Protein AF-A0A0Q0RQT0-F1 (afdb_monomer_lite)

Radius of gyration: 14.48 Å; chains: 1; bounding box: 30×23×49 Å

Secondary structure (DSSP, 8-state):
--PPTT-EEEEEEEHHHHHT-SSEEEEEEEEETTEEEEEEEEE-HHHHHHHHHHHTT---SEEEEEEEEEETTEEEEEE--------------

Foldseek 3Di:
DEADAQDKFKWKDFPVQLPPDQFAWGWIFTADVQDTDTD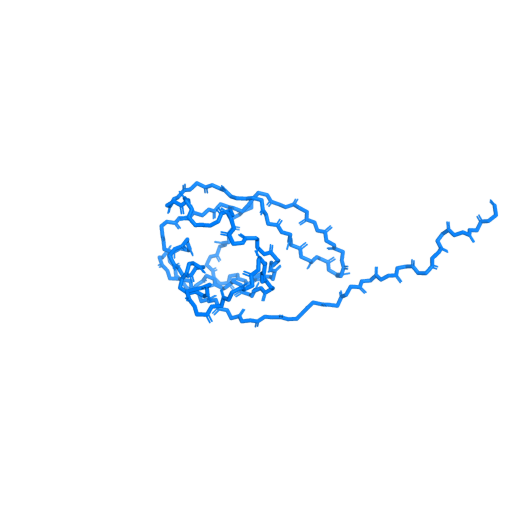TYGDHNLRSVQVNVVCVPPPDRIFTWMWHHNDPRDIDIDGDDGHHDDPPDPPDD

pLDDT: mean 89.24, std 12.11, range [39.16, 98.06]

Structure (mmCIF, N/CA/C/O backbone):
data_AF-A0A0Q0RQT0-F1
#
_entry.id   AF-A0A0Q0RQT0-F1
#
loop_
_atom_site.group_PDB
_atom_site.id
_atom_site.type_symbol
_atom_site.label_atom_id
_atom_site.label_alt_id
_atom_site.label_comp_id
_atom_site.label_asym_id
_atom_site.label_entity_id
_atom_site.label_seq_id
_atom_site.pdbx_PDB_ins_code
_atom_site.Cartn_x
_atom_site.Cartn_y
_atom_site.Cartn_z
_atom_site.occupancy
_atom_site.B_iso_or_equiv
_atom_site.auth_seq_id
_atom_site.auth_comp_id
_atom_site.auth_asym_id
_atom_site.auth_atom_id
_atom_site.pdbx_PDB_model_num
ATOM 1 N N . MET A 1 1 ? -3.132 11.852 -2.668 1.00 91.62 1 MET A N 1
ATOM 2 C CA . MET A 1 1 ? -4.084 10.775 -3.015 1.00 91.62 1 MET A CA 1
ATOM 3 C C . MET A 1 1 ? -4.645 10.161 -1.744 1.00 91.62 1 MET A C 1
ATOM 5 O O . MET A 1 1 ? -3.892 9.839 -0.831 1.00 91.62 1 MET A O 1
ATOM 9 N N . LYS A 1 2 ? -5.967 10.014 -1.677 1.00 93.19 2 LYS A N 1
ATOM 10 C CA . LYS A 1 2 ? -6.679 9.344 -0.587 1.00 93.19 2 LYS A CA 1
ATOM 11 C C . LYS A 1 2 ? -7.442 8.165 -1.180 1.00 93.19 2 LYS A C 1
ATOM 13 O O . LYS A 1 2 ? -7.943 8.279 -2.287 1.00 93.19 2 LYS A O 1
ATOM 18 N N . ILE A 1 3 ? -7.502 7.061 -0.442 1.00 94.75 3 ILE A N 1
ATOM 19 C CA . ILE A 1 3 ? -8.297 5.887 -0.812 1.00 94.75 3 ILE A CA 1
ATOM 20 C C . ILE A 1 3 ? -9.658 6.027 -0.127 1.00 94.75 3 ILE A C 1
ATOM 22 O O . ILE A 1 3 ? -9.732 6.086 1.111 1.00 94.75 3 ILE A O 1
ATOM 26 N N . GLU A 1 4 ? -10.730 6.116 -0.899 1.00 96.75 4 GLU A N 1
ATOM 27 C CA . GLU A 1 4 ? -12.102 6.176 -0.403 1.00 96.75 4 GLU A CA 1
ATOM 28 C C . GLU A 1 4 ? -12.676 4.784 -0.124 1.00 96.75 4 GLU A C 1
ATOM 30 O O . GLU A 1 4 ? -12.112 3.753 -0.486 1.00 96.75 4 GLU A O 1
ATOM 35 N N . ILE A 1 5 ? -13.765 4.737 0.648 1.00 97.31 5 ILE A N 1
ATOM 36 C CA . ILE A 1 5 ? -14.389 3.469 1.047 1.00 97.31 5 ILE A CA 1
ATOM 37 C C . ILE A 1 5 ? -14.920 2.760 -0.203 1.00 97.31 5 ILE A C 1
ATOM 39 O O . ILE A 1 5 ? -15.661 3.353 -0.978 1.00 97.31 5 ILE A O 1
ATOM 43 N N . GLY A 1 6 ? -14.566 1.485 -0.361 1.00 96.69 6 GLY A N 1
ATOM 44 C CA . GLY A 1 6 ? -14.909 0.680 -1.533 1.00 96.69 6 GLY A CA 1
ATOM 45 C C . GLY A 1 6 ? -13.859 0.723 -2.645 1.00 96.69 6 GLY A C 1
ATOM 46 O O . GLY A 1 6 ? -13.910 -0.114 -3.542 1.00 96.69 6 GLY A O 1
ATOM 47 N N . GLU A 1 7 ? -12.877 1.624 -2.570 1.00 96.75 7 GLU A N 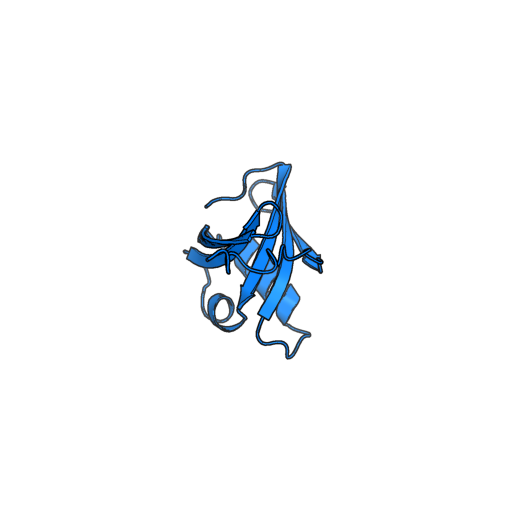1
ATOM 48 C CA . GLU A 1 7 ? -11.809 1.706 -3.563 1.00 96.75 7 GLU A CA 1
ATOM 49 C C . GLU A 1 7 ? -10.673 0.720 -3.279 1.00 96.75 7 GLU A C 1
ATOM 51 O O . GLU A 1 7 ? -10.380 0.353 -2.130 1.00 96.75 7 GLU A O 1
ATOM 56 N N . LYS A 1 8 ? -10.015 0.318 -4.367 1.00 95.00 8 LYS A N 1
ATOM 57 C CA . LYS A 1 8 ? -8.844 -0.551 -4.390 1.00 95.00 8 LYS A CA 1
ATOM 58 C C . LYS A 1 8 ? -7.816 0.030 -5.355 1.00 95.00 8 LYS A C 1
ATOM 60 O O . LYS A 1 8 ? -8.150 0.299 -6.505 1.00 95.00 8 LYS A O 1
ATOM 65 N N . TYR A 1 9 ? -6.575 0.148 -4.896 1.00 94.25 9 TYR A N 1
ATOM 66 C CA . TYR A 1 9 ? -5.448 0.606 -5.708 1.00 94.25 9 TYR A CA 1
ATOM 67 C C . TYR A 1 9 ? -4.210 -0.249 -5.455 1.00 94.25 9 TYR A C 1
ATOM 69 O O . TYR A 1 9 ? -3.995 -0.723 -4.338 1.00 94.25 9 TYR A O 1
ATOM 77 N N . ASP A 1 10 ? -3.398 -0.416 -6.494 1.00 94.00 10 ASP A N 1
ATOM 78 C CA . ASP A 1 10 ? -2.124 -1.125 -6.441 1.00 94.00 10 ASP A CA 1
ATOM 79 C C . ASP A 1 10 ? -0.969 -0.125 -6.348 1.00 94.00 10 ASP A C 1
ATOM 81 O O . ASP A 1 10 ? -0.847 0.776 -7.182 1.00 94.00 10 ASP A O 1
ATOM 85 N N . PHE A 1 11 ? -0.119 -0.296 -5.339 1.00 95.25 11 PHE A N 1
ATOM 86 C CA . PHE A 1 11 ? 1.031 0.562 -5.080 1.00 95.25 11 PHE A CA 1
ATOM 87 C C . PHE A 1 11 ? 2.306 -0.259 -4.933 1.00 95.25 11 PHE A C 1
ATOM 89 O O . PHE A 1 11 ? 2.285 -1.334 -4.336 1.00 95.25 11 PHE A O 1
ATOM 96 N N . GLU A 1 12 ? 3.430 0.285 -5.388 1.00 96.31 12 GLU A N 1
ATOM 97 C CA . GLU A 1 12 ? 4.727 -0.015 -4.788 1.00 96.31 12 GLU A CA 1
ATOM 98 C C . GLU A 1 12 ? 4.971 0.956 -3.630 1.00 96.31 12 GLU A C 1
ATOM 100 O O . GLU A 1 12 ? 4.776 2.167 -3.770 1.00 96.31 12 GLU A O 1
ATOM 105 N N . ILE A 1 13 ? 5.372 0.413 -2.481 1.00 95.75 13 ILE A N 1
ATOM 106 C CA . ILE A 1 13 ? 5.719 1.185 -1.285 1.00 95.75 13 ILE A CA 1
ATOM 107 C C . ILE A 1 13 ? 7.102 0.768 -0.799 1.00 95.75 13 ILE A C 1
ATOM 109 O O . ILE A 1 13 ? 7.374 -0.432 -0.673 1.00 95.75 13 ILE A O 1
ATOM 113 N N . GLU A 1 14 ? 7.948 1.747 -0.479 1.00 95.12 14 GLU A N 1
ATOM 114 C CA . GLU A 1 14 ? 9.211 1.509 0.210 1.00 95.12 14 GLU A CA 1
ATOM 115 C C . GLU A 1 14 ? 8.993 1.336 1.715 1.00 95.12 14 GLU A C 1
ATOM 117 O O . GLU A 1 14 ? 8.234 2.051 2.371 1.00 95.12 14 GLU A O 1
ATOM 122 N N . ARG A 1 15 ? 9.690 0.360 2.292 1.00 94.19 15 ARG A N 1
ATOM 123 C CA . ARG A 1 15 ? 9.607 0.034 3.715 1.00 94.19 15 ARG A CA 1
ATOM 124 C C . ARG A 1 15 ? 10.059 1.209 4.590 1.00 94.19 15 ARG A C 1
ATOM 126 O O . ARG A 1 15 ? 9.425 1.478 5.610 1.00 94.19 15 ARG A O 1
ATOM 133 N N . SER A 1 16 ? 11.107 1.919 4.172 1.00 92.31 16 SER A N 1
ATOM 134 C CA . SER A 1 16 ? 11.659 3.099 4.855 1.00 92.31 16 SER A CA 1
ATOM 135 C C . SER A 1 16 ? 10.635 4.214 5.049 1.00 92.31 16 SER A C 1
ATOM 137 O O . SER A 1 16 ? 10.641 4.863 6.095 1.00 92.31 16 SER A O 1
ATOM 139 N N . ASP A 1 17 ? 9.717 4.386 4.097 1.00 89.69 17 ASP A N 1
ATOM 140 C CA . ASP A 1 17 ? 8.692 5.431 4.157 1.00 89.69 17 ASP A CA 1
ATOM 141 C C . ASP A 1 17 ? 7.614 5.130 5.207 1.00 89.69 17 ASP A C 1
ATOM 143 O O . ASP A 1 17 ? 6.920 6.024 5.682 1.00 89.69 17 ASP A O 1
ATOM 147 N N . ILE A 1 18 ? 7.471 3.866 5.609 1.00 91.25 18 ILE A N 1
ATOM 148 C CA . ILE A 1 18 ? 6.410 3.405 6.511 1.00 91.25 18 ILE A CA 1
ATOM 149 C C . ILE A 1 18 ? 6.905 3.149 7.940 1.00 91.25 18 ILE A C 1
ATOM 151 O O . ILE A 1 18 ? 6.128 3.280 8.896 1.00 91.25 18 ILE A O 1
ATOM 155 N N . GLU A 1 19 ? 8.177 2.782 8.116 1.00 86.12 19 GLU A N 1
ATOM 156 C CA . GLU A 1 19 ? 8.734 2.393 9.420 1.00 86.12 19 GLU A CA 1
ATOM 157 C C . GLU A 1 19 ? 8.595 3.491 10.483 1.00 86.12 19 GLU A C 1
ATOM 159 O O . GLU A 1 19 ? 8.263 3.187 11.630 1.00 86.12 19 GLU A O 1
ATOM 164 N N . ASN A 1 20 ? 8.738 4.760 10.091 1.00 80.38 20 ASN A N 1
ATOM 165 C CA . ASN A 1 20 ? 8.728 5.898 11.016 1.00 80.38 20 ASN A CA 1
ATOM 166 C C . ASN A 1 20 ? 7.450 6.755 10.955 1.00 80.38 20 ASN A C 1
ATOM 168 O O . ASN A 1 20 ? 7.295 7.690 11.740 1.00 80.38 20 ASN A O 1
ATOM 172 N N . VAL A 1 21 ? 6.503 6.441 10.064 1.00 85.62 21 VAL A N 1
ATOM 173 C CA . VAL A 1 21 ? 5.305 7.268 9.841 1.00 85.62 21 VAL A CA 1
ATOM 174 C C . VAL A 1 21 ? 4.107 6.676 10.569 1.00 85.62 21 VAL A C 1
ATOM 176 O O . VAL A 1 21 ? 3.588 5.633 10.177 1.00 85.62 21 VAL A O 1
ATOM 179 N N . ARG A 1 22 ? 3.633 7.336 11.636 1.00 80.94 22 ARG A N 1
ATOM 180 C CA . ARG A 1 22 ? 2.382 6.964 12.334 1.00 80.94 22 ARG A CA 1
ATOM 181 C C . ARG A 1 22 ? 1.130 7.380 11.565 1.00 80.94 22 ARG A C 1
ATOM 183 O O . ARG A 1 22 ? 0.177 6.606 11.510 1.00 80.94 22 ARG A O 1
ATOM 190 N N . GLU A 1 23 ? 1.151 8.584 11.018 1.00 86.25 23 GLU A N 1
ATOM 191 C CA . GLU A 1 23 ? 0.114 9.230 10.214 1.00 86.25 23 GLU A CA 1
ATOM 192 C C . GLU A 1 23 ? 0.766 10.359 9.403 1.00 86.25 23 GLU A C 1
ATOM 194 O O . GLU A 1 23 ? 1.865 10.793 9.751 1.00 86.25 23 GLU A O 1
ATOM 199 N N . GLY A 1 24 ? 0.121 10.805 8.325 1.00 91.75 24 GLY A N 1
ATOM 200 C CA . GLY A 1 24 ? 0.662 11.830 7.431 1.00 91.75 24 GLY A CA 1
ATOM 201 C C . GLY A 1 24 ? 0.558 11.394 5.979 1.00 91.75 24 GLY A C 1
ATOM 202 O O . GLY A 1 24 ? -0.494 10.922 5.545 1.00 91.75 24 GLY A O 1
ATOM 203 N N . SER A 1 25 ? 1.643 11.526 5.233 1.00 93.38 25 SER A N 1
ATOM 204 C CA . SER A 1 25 ? 1.730 11.078 3.850 1.00 93.38 25 SER A CA 1
ATOM 205 C C . SER A 1 25 ? 3.084 10.445 3.555 1.00 93.38 25 SER A C 1
ATOM 207 O O . SER A 1 25 ? 4.066 10.684 4.256 1.00 93.38 25 SER A O 1
ATOM 209 N N . ILE A 1 26 ? 3.107 9.600 2.530 1.00 94.88 26 ILE A N 1
ATOM 210 C CA . ILE A 1 26 ? 4.322 9.011 1.960 1.00 94.88 26 ILE A CA 1
ATOM 211 C C . ILE A 1 26 ? 4.304 9.190 0.448 1.00 94.88 26 ILE A C 1
ATOM 213 O O . ILE A 1 26 ? 3.238 9.403 -0.136 1.00 94.88 26 ILE A O 1
ATOM 217 N N . ILE A 1 27 ? 5.455 9.039 -0.196 1.00 94.88 27 ILE A N 1
ATOM 218 C CA . ILE A 1 27 ? 5.502 8.880 -1.647 1.00 94.88 27 ILE A CA 1
ATOM 219 C C . ILE A 1 27 ? 5.328 7.395 -1.962 1.00 94.88 27 ILE A C 1
ATOM 221 O O . ILE A 1 27 ? 6.030 6.547 -1.428 1.00 94.88 27 ILE A O 1
ATOM 225 N N . ALA A 1 28 ? 4.356 7.072 -2.808 1.00 95.38 28 ALA A N 1
ATOM 226 C CA . ALA A 1 28 ? 4.115 5.720 -3.293 1.00 95.38 28 ALA A CA 1
ATOM 227 C C . ALA A 1 28 ? 4.072 5.725 -4.821 1.00 95.38 28 ALA A C 1
ATOM 229 O O . ALA A 1 28 ? 3.718 6.732 -5.440 1.00 95.38 28 ALA A O 1
ATOM 230 N N . THR A 1 29 ? 4.387 4.594 -5.445 1.00 95.94 29 THR A N 1
ATOM 231 C CA . THR A 1 29 ? 4.245 4.444 -6.896 1.00 95.94 29 THR A CA 1
ATOM 232 C C . THR A 1 29 ? 2.936 3.735 -7.197 1.00 95.94 29 THR A C 1
ATOM 234 O O . THR A 1 29 ? 2.790 2.543 -6.951 1.00 95.94 29 THR A O 1
ATOM 237 N N . TYR A 1 30 ? 1.969 4.471 -7.731 1.00 93.38 30 TYR A N 1
ATOM 238 C CA . TYR A 1 30 ? 0.728 3.929 -8.272 1.00 93.38 30 TYR A CA 1
ATOM 239 C C . TYR A 1 30 ? 0.943 3.487 -9.722 1.00 93.38 30 TYR A C 1
ATOM 241 O O . TYR A 1 30 ? 1.535 4.225 -10.507 1.00 93.38 30 TYR A O 1
ATOM 249 N N . TYR A 1 31 ? 0.440 2.317 -10.113 1.00 85.31 31 TYR A N 1
ATOM 250 C CA . TYR A 1 31 ? 0.548 1.853 -11.499 1.00 85.31 31 TYR A CA 1
ATOM 251 C C . TYR A 1 31 ? -0.769 2.037 -12.241 1.00 85.31 31 TYR A C 1
ATOM 253 O O . TYR A 1 31 ? -1.712 1.272 -12.053 1.00 85.31 31 TYR A O 1
ATOM 261 N N . ASN A 1 32 ? -0.816 3.018 -13.143 1.00 82.88 32 ASN A N 1
ATOM 262 C CA . ASN A 1 32 ? -1.967 3.239 -14.012 1.00 82.88 32 ASN A CA 1
ATOM 263 C C . ASN A 1 32 ? -1.687 2.691 -15.411 1.00 82.88 32 ASN A C 1
ATOM 265 O O . ASN A 1 32 ? -0.800 3.193 -16.106 1.00 82.88 32 ASN A O 1
ATOM 269 N N . MET A 1 33 ? -2.430 1.664 -15.833 1.00 82.06 33 MET A N 1
ATOM 270 C CA . MET A 1 33 ? -2.243 1.013 -17.140 1.00 82.06 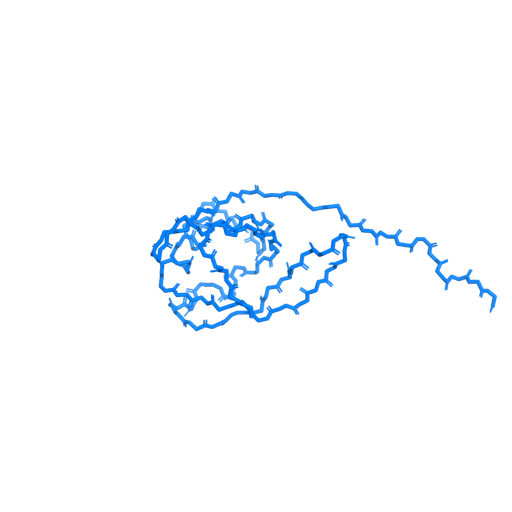33 MET A CA 1
ATOM 271 C C . MET A 1 33 ? -0.768 0.663 -17.419 1.00 82.06 33 MET A C 1
ATOM 273 O O . MET A 1 33 ? -0.247 0.894 -18.509 1.00 82.06 33 MET A O 1
ATOM 277 N N . GLY A 1 34 ? -0.070 0.163 -16.398 1.00 80.25 34 GLY A N 1
ATOM 278 C CA . GLY A 1 34 ? 1.334 -0.235 -16.482 1.00 80.25 34 GLY A CA 1
ATOM 279 C C . GLY A 1 34 ? 2.364 0.891 -16.531 1.00 80.25 34 GLY A C 1
ATOM 280 O O . GLY A 1 34 ? 3.546 0.600 -16.719 1.00 80.25 34 GLY A O 1
ATOM 281 N N . ASN A 1 35 ? 1.945 2.144 -16.334 1.00 85.62 35 ASN A N 1
ATOM 282 C CA . ASN A 1 35 ? 2.842 3.280 -16.148 1.00 85.62 35 ASN A CA 1
ATOM 283 C C . ASN A 1 35 ? 2.980 3.606 -14.653 1.00 85.62 35 ASN A C 1
ATOM 285 O O . ASN A 1 35 ? 1.954 3.746 -13.979 1.00 85.62 35 ASN A O 1
ATOM 289 N N . PRO A 1 36 ? 4.210 3.747 -14.128 1.00 90.81 36 PRO A N 1
ATOM 290 C CA . PRO A 1 36 ? 4.429 4.188 -12.758 1.00 90.81 36 PRO A CA 1
ATOM 291 C C . PRO A 1 36 ? 4.108 5.680 -12.623 1.00 90.81 36 PRO A C 1
ATOM 293 O O . PRO A 1 36 ? 4.598 6.510 -13.387 1.00 90.81 36 PRO A O 1
ATOM 296 N N . ILE A 1 37 ? 3.298 6.022 -11.628 1.00 92.56 37 ILE A N 1
ATOM 297 C CA . ILE A 1 37 ? 2.940 7.388 -11.257 1.00 92.56 37 ILE A CA 1
ATOM 298 C C . ILE A 1 37 ? 3.297 7.566 -9.786 1.00 92.56 37 ILE A C 1
ATOM 300 O O . ILE A 1 37 ? 2.738 6.897 -8.918 1.00 92.56 37 ILE A O 1
ATOM 304 N N . TYR A 1 38 ? 4.220 8.478 -9.494 1.00 94.75 38 TYR A N 1
ATOM 305 C CA . TYR A 1 38 ? 4.526 8.853 -8.118 1.00 94.75 38 TYR A CA 1
ATOM 306 C C . TYR A 1 38 ? 3.385 9.691 -7.554 1.00 94.75 38 TYR A C 1
ATOM 308 O O . TYR A 1 38 ? 3.005 10.712 -8.130 1.00 94.75 38 TYR A O 1
ATOM 316 N N . VAL A 1 39 ? 2.829 9.249 -6.433 1.00 95.50 39 VAL A N 1
ATOM 317 C CA . VAL A 1 39 ? 1.731 9.927 -5.754 1.00 95.50 39 VAL A CA 1
ATOM 318 C C . VAL A 1 39 ? 2.053 10.092 -4.283 1.00 95.50 39 VAL A C 1
ATOM 320 O O . VAL A 1 39 ? 2.599 9.202 -3.637 1.00 95.50 39 VAL A O 1
ATOM 323 N N . GLU A 1 40 ? 1.647 11.224 -3.730 1.00 96.19 40 GLU A N 1
ATOM 324 C CA . GLU A 1 40 ? 1.586 11.388 -2.287 1.00 96.19 40 GLU A CA 1
ATOM 325 C C . GLU A 1 40 ? 0.382 10.593 -1.756 1.00 96.19 40 GLU A C 1
ATOM 327 O O . GLU A 1 40 ? -0.766 10.955 -2.019 1.00 96.19 40 GLU A O 1
ATOM 332 N N . LEU A 1 41 ? 0.605 9.489 -1.046 1.00 95.94 41 LEU A N 1
ATOM 333 C CA . LEU A 1 41 ? -0.448 8.673 -0.443 1.00 95.94 41 LEU A CA 1
ATOM 334 C C . LEU A 1 41 ? -0.696 9.125 0.998 1.00 95.94 41 LEU A C 1
ATOM 336 O O . LEU A 1 41 ? 0.185 9.033 1.848 1.00 95.94 41 LEU A O 1
ATOM 340 N N . ILE A 1 42 ? -1.918 9.575 1.285 1.00 95.88 42 ILE A N 1
ATOM 341 C CA . ILE A 1 42 ? -2.318 10.012 2.625 1.00 95.88 42 ILE A CA 1
ATOM 342 C C . ILE A 1 42 ? -2.572 8.783 3.502 1.00 95.88 42 ILE A C 1
ATOM 344 O O . ILE A 1 42 ? -3.446 7.957 3.216 1.00 95.88 42 ILE A O 1
ATOM 348 N N . LEU A 1 43 ? -1.840 8.696 4.608 1.00 95.25 43 LEU A N 1
ATOM 349 C CA . LEU A 1 43 ? -1.905 7.622 5.584 1.00 95.25 43 LEU A CA 1
ATOM 350 C C . LEU A 1 43 ? -2.587 8.092 6.867 1.00 95.25 43 LEU A C 1
ATOM 352 O O . LEU A 1 43 ? -2.151 9.032 7.529 1.00 95.25 43 LEU A O 1
ATOM 356 N N . ASN A 1 44 ? -3.614 7.357 7.285 1.00 94.75 44 ASN A N 1
ATOM 357 C CA . ASN A 1 44 ? -4.058 7.390 8.675 1.00 94.75 44 ASN A CA 1
ATOM 358 C C . ASN A 1 44 ? -3.399 6.259 9.473 1.00 94.75 44 ASN A C 1
ATOM 360 O O . ASN A 1 44 ? -2.847 5.310 8.908 1.00 94.75 44 ASN A O 1
ATOM 364 N N . LYS A 1 45 ? -3.537 6.325 10.801 1.00 94.69 45 LYS A N 1
ATOM 365 C CA . LYS A 1 45 ? -3.000 5.326 11.734 1.00 94.69 45 LYS A CA 1
ATOM 366 C C . LYS A 1 45 ? -3.362 3.881 11.378 1.00 94.69 45 LYS A C 1
ATOM 368 O O . LYS A 1 45 ? -2.537 2.989 11.553 1.00 94.69 45 LYS A O 1
ATOM 373 N N . SER A 1 46 ? -4.585 3.634 10.904 1.00 95.62 46 SER A N 1
ATOM 374 C CA . SER A 1 46 ? -5.026 2.280 10.550 1.00 95.62 46 SER A CA 1
ATOM 375 C C . SER A 1 46 ? -4.295 1.760 9.315 1.00 95.62 46 SER A C 1
ATOM 377 O O . SER A 1 46 ? -3.696 0.689 9.363 1.00 95.62 46 SER A O 1
ATOM 379 N N . LEU A 1 47 ? -4.269 2.551 8.240 1.00 96.38 47 LEU A N 1
ATOM 380 C CA . LEU A 1 47 ? -3.577 2.186 7.010 1.00 96.38 47 LEU A CA 1
ATOM 381 C C . LEU A 1 47 ? -2.076 1.979 7.252 1.00 96.38 47 LEU A C 1
ATOM 383 O O . LEU A 1 47 ? -1.541 0.941 6.876 1.00 96.38 47 LEU A O 1
ATOM 387 N N . ALA A 1 48 ? -1.417 2.911 7.945 1.00 95.75 48 ALA A N 1
ATOM 388 C CA . ALA A 1 48 ? 0.007 2.797 8.260 1.00 95.75 48 ALA A CA 1
ATOM 389 C C . ALA A 1 48 ? 0.321 1.527 9.073 1.00 95.75 48 ALA A C 1
ATOM 391 O O . ALA A 1 48 ? 1.316 0.848 8.819 1.00 95.75 48 ALA A O 1
ATOM 392 N N . ASN A 1 49 ? -0.545 1.165 10.027 1.00 95.25 49 ASN A N 1
ATOM 393 C CA . ASN A 1 49 ? -0.392 -0.064 10.804 1.00 95.25 49 ASN A CA 1
ATOM 394 C C . ASN A 1 49 ? -0.543 -1.324 9.949 1.00 95.25 49 ASN A C 1
ATOM 396 O O . ASN A 1 49 ? 0.245 -2.251 10.112 1.00 95.25 49 ASN A O 1
ATOM 400 N N . GLU A 1 50 ? -1.533 -1.375 9.058 1.00 95.94 50 GLU A N 1
ATOM 401 C CA . GLU A 1 50 ? -1.704 -2.526 8.170 1.00 95.94 50 GLU A CA 1
ATOM 402 C C . GLU A 1 50 ? -0.512 -2.666 7.211 1.00 95.94 50 GLU A C 1
ATOM 404 O O . GLU A 1 50 ? -0.024 -3.781 7.021 1.00 95.94 50 GLU A O 1
ATOM 409 N N . ILE A 1 51 ? 0.024 -1.560 6.670 1.00 95.56 51 ILE A N 1
ATOM 410 C CA . ILE A 1 51 ? 1.213 -1.618 5.801 1.00 95.56 51 ILE A CA 1
ATOM 411 C C . ILE A 1 51 ? 2.423 -2.117 6.608 1.00 95.56 51 ILE A C 1
ATOM 413 O O . ILE A 1 51 ? 3.135 -3.011 6.157 1.00 95.56 51 ILE A O 1
ATOM 417 N N . ARG A 1 52 ? 2.628 -1.632 7.843 1.00 94.00 52 ARG A N 1
ATOM 418 C CA . ARG A 1 52 ? 3.703 -2.145 8.718 1.00 94.00 52 ARG A CA 1
ATOM 419 C C . ARG A 1 52 ? 3.571 -3.638 8.997 1.00 94.00 52 ARG A C 1
ATOM 421 O O . ARG A 1 52 ? 4.567 -4.350 8.906 1.00 94.00 52 ARG A O 1
ATOM 428 N N . LYS A 1 53 ? 2.363 -4.126 9.296 1.00 94.25 53 LYS A N 1
ATOM 429 C CA . LYS A 1 53 ? 2.114 -5.564 9.495 1.00 94.25 53 LYS 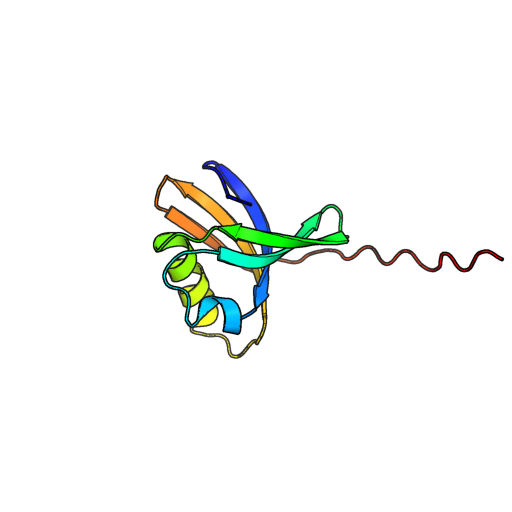A CA 1
ATOM 430 C C . LYS A 1 53 ? 2.481 -6.377 8.258 1.00 94.25 53 LYS A C 1
ATOM 432 O O . LYS A 1 53 ? 3.065 -7.445 8.400 1.00 94.25 53 LYS A O 1
ATOM 437 N N . PHE A 1 54 ? 2.189 -5.863 7.063 1.00 94.56 54 PHE A N 1
ATOM 438 C CA . PHE A 1 54 ? 2.583 -6.513 5.815 1.00 94.56 54 PHE A CA 1
ATOM 439 C C . PHE A 1 54 ? 4.113 -6.673 5.707 1.00 94.56 54 PHE A C 1
ATOM 441 O O . PHE A 1 54 ? 4.598 -7.730 5.306 1.00 94.56 54 PHE A O 1
ATOM 448 N N . PHE A 1 55 ? 4.886 -5.667 6.129 1.00 93.81 55 PHE A N 1
ATOM 449 C CA . PHE A 1 55 ? 6.354 -5.718 6.115 1.00 93.81 55 PHE A CA 1
ATOM 450 C C . PHE A 1 55 ? 6.994 -6.467 7.300 1.00 93.81 55 PHE A C 1
ATOM 452 O O . PHE A 1 55 ? 8.158 -6.849 7.190 1.00 93.81 55 PHE A O 1
ATOM 459 N N . MET A 1 56 ? 6.281 -6.723 8.408 1.00 90.94 56 MET A N 1
ATOM 460 C CA . MET A 1 56 ? 6.857 -7.324 9.631 1.00 90.94 56 MET A CA 1
ATOM 461 C C . MET A 1 56 ? 7.581 -8.656 9.396 1.00 90.94 56 MET A C 1
ATOM 463 O O . MET A 1 56 ? 8.549 -8.956 10.090 1.00 90.94 56 MET A O 1
ATOM 467 N N . HIS A 1 57 ? 7.124 -9.449 8.427 1.00 85.69 57 HIS A N 1
ATOM 468 C CA . HIS A 1 57 ? 7.668 -10.780 8.136 1.00 85.69 57 HIS A CA 1
ATOM 469 C C . HIS A 1 57 ? 8.479 -10.829 6.834 1.00 85.69 57 HIS A C 1
ATOM 471 O O . HIS A 1 57 ? 8.706 -11.902 6.279 1.00 85.69 57 HIS A O 1
ATOM 477 N N . SER A 1 58 ? 8.905 -9.672 6.322 1.00 85.88 58 SER A N 1
ATOM 478 C CA . SER A 1 58 ? 9.590 -9.557 5.037 1.00 85.88 58 SER A CA 1
ATOM 479 C C . SER A 1 58 ? 10.824 -8.670 5.144 1.00 85.88 58 SER A C 1
ATOM 481 O O . SER A 1 58 ? 10.730 -7.511 5.525 1.00 85.88 58 SER A O 1
ATOM 483 N N . ASN A 1 59 ? 11.983 -9.167 4.707 1.00 87.44 59 ASN A N 1
ATOM 484 C CA . ASN A 1 59 ? 13.219 -8.373 4.614 1.00 87.44 59 ASN A CA 1
ATOM 485 C C . ASN A 1 59 ? 13.312 -7.565 3.304 1.00 87.44 59 ASN A C 1
ATOM 487 O O . ASN A 1 59 ? 14.391 -7.111 2.922 1.00 87.44 59 ASN A O 1
ATOM 491 N N . LYS A 1 60 ? 12.208 -7.434 2.559 1.00 91.81 60 LYS A N 1
ATOM 492 C CA . LYS A 1 60 ? 12.179 -6.690 1.295 1.00 91.81 60 LYS A CA 1
ATOM 493 C C . LYS A 1 60 ? 12.175 -5.183 1.560 1.00 91.81 60 LYS A C 1
ATOM 495 O O . LYS A 1 60 ? 11.529 -4.714 2.494 1.00 91.81 60 LYS A O 1
ATOM 500 N N . LYS A 1 61 ? 12.904 -4.444 0.718 1.00 93.69 61 LYS A N 1
ATOM 501 C CA . LYS A 1 61 ? 13.013 -2.977 0.785 1.00 93.69 61 LYS A CA 1
ATOM 502 C C . LYS A 1 61 ? 11.771 -2.267 0.251 1.00 93.69 61 LYS A C 1
ATOM 504 O O . LYS A 1 61 ? 11.418 -1.223 0.775 1.00 93.69 61 LYS A O 1
ATOM 509 N N . SER A 1 62 ? 11.104 -2.849 -0.739 1.00 95.00 62 SER A N 1
ATOM 510 C CA . SER A 1 62 ? 9.818 -2.390 -1.257 1.00 95.00 62 SER A CA 1
ATOM 511 C C . SER A 1 62 ? 8.868 -3.571 -1.433 1.00 95.00 62 SER A C 1
ATOM 513 O O . SER A 1 62 ? 9.286 -4.738 -1.400 1.00 95.00 62 SER A O 1
ATOM 515 N N . ALA A 1 63 ? 7.579 -3.279 -1.585 1.00 95.06 63 ALA A N 1
ATOM 516 C CA . ALA A 1 63 ? 6.587 -4.278 -1.946 1.00 95.06 63 ALA A CA 1
ATOM 517 C C . ALA A 1 63 ? 5.493 -3.698 -2.837 1.00 95.06 63 ALA A C 1
ATOM 519 O O . ALA A 1 63 ? 5.003 -2.596 -2.597 1.00 95.06 63 ALA A O 1
ATOM 520 N N . LEU A 1 64 ? 5.069 -4.509 -3.808 1.00 95.38 64 LEU A N 1
ATOM 521 C CA . LEU A 1 64 ? 3.837 -4.302 -4.555 1.00 95.38 64 LEU A CA 1
ATOM 522 C C . LEU A 1 64 ? 2.665 -4.833 -3.735 1.00 95.38 64 LEU A C 1
ATOM 524 O O . LEU A 1 64 ? 2.544 -6.041 -3.495 1.00 95.38 64 LEU A O 1
ATOM 528 N N . ILE A 1 65 ? 1.789 -3.925 -3.323 1.00 95.69 65 ILE A N 1
ATOM 529 C CA . ILE A 1 65 ? 0.614 -4.239 -2.525 1.00 95.69 65 ILE A CA 1
ATOM 530 C C . ILE A 1 65 ? -0.644 -3.639 -3.132 1.00 95.69 65 ILE A C 1
ATOM 532 O O . ILE A 1 65 ? -0.653 -2.527 -3.648 1.00 95.69 65 ILE A O 1
ATOM 536 N N . S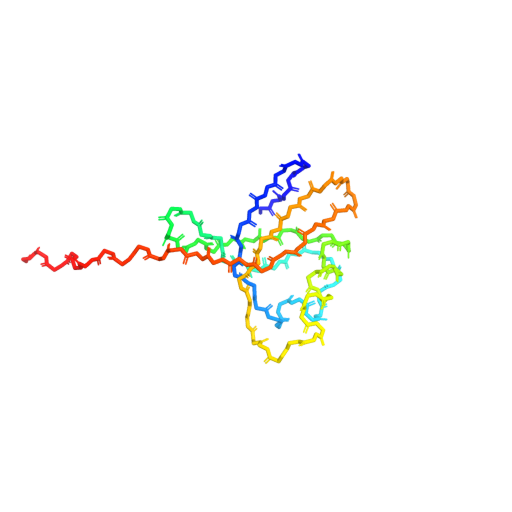ER A 1 66 ? -1.738 -4.374 -3.004 1.00 95.75 66 SER A N 1
ATOM 537 C CA . SER A 1 66 ? -3.071 -3.852 -3.231 1.00 95.75 66 SER A CA 1
ATOM 538 C C . SER A 1 66 ? -3.653 -3.373 -1.913 1.00 95.75 66 SER A C 1
ATOM 540 O O . SER A 1 66 ? -3.674 -4.124 -0.934 1.00 95.75 66 SER A O 1
ATOM 542 N N . ILE A 1 67 ? -4.145 -2.139 -1.888 1.00 96.94 67 ILE A N 1
ATOM 543 C CA . ILE A 1 67 ? -4.762 -1.525 -0.715 1.00 96.94 67 ILE A CA 1
ATOM 544 C C . ILE A 1 67 ? -6.240 -1.318 -1.015 1.00 96.94 67 ILE A C 1
ATOM 546 O O . ILE A 1 67 ? -6.604 -0.528 -1.881 1.00 96.94 67 ILE A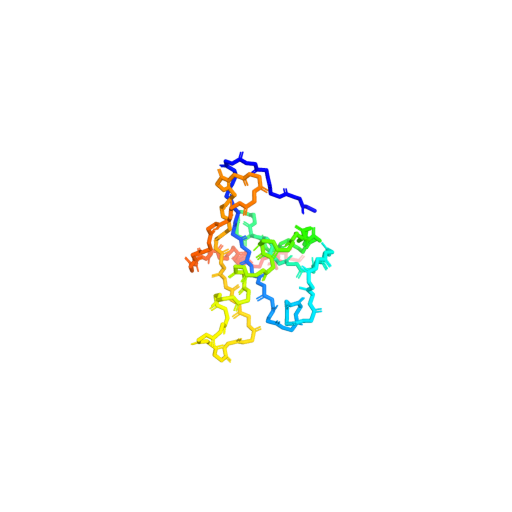 O 1
ATOM 550 N N . THR A 1 68 ? -7.100 -2.019 -0.278 1.00 98.00 68 THR A N 1
ATOM 551 C CA . THR A 1 68 ? -8.558 -1.844 -0.336 1.00 98.00 68 THR A CA 1
ATOM 552 C C . THR A 1 68 ? -9.053 -1.200 0.949 1.00 98.00 68 THR A C 1
ATOM 554 O O . THR A 1 68 ? -8.777 -1.713 2.040 1.00 98.00 68 THR A O 1
ATOM 557 N N . ARG A 1 69 ? -9.830 -0.118 0.859 1.00 97.75 69 ARG A N 1
ATOM 558 C CA . ARG A 1 69 ? -10.464 0.478 2.044 1.00 97.75 69 ARG A CA 1
ATOM 559 C C . ARG A 1 69 ? -11.861 -0.099 2.247 1.00 97.75 69 ARG A C 1
ATOM 561 O O . ARG A 1 69 ? -12.795 0.213 1.520 1.00 97.75 69 ARG A O 1
ATOM 568 N N . ILE A 1 70 ? -12.004 -0.927 3.276 1.00 97.62 70 ILE A N 1
ATOM 569 C CA . ILE A 1 70 ? -13.253 -1.636 3.590 1.00 97.62 70 ILE A CA 1
ATOM 570 C C . ILE A 1 70 ? -14.218 -0.736 4.367 1.00 97.62 70 ILE A C 1
ATOM 572 O O . ILE A 1 70 ? -15.426 -0.802 4.177 1.00 97.62 70 ILE A O 1
ATOM 576 N N . SER A 1 71 ? -13.702 0.092 5.277 1.00 96.44 71 SER A N 1
ATOM 577 C CA . SER A 1 71 ? -14.515 1.026 6.062 1.00 96.44 71 SER A CA 1
ATOM 578 C C . SER A 1 71 ? -13.692 2.242 6.486 1.00 96.44 71 SER A C 1
ATOM 580 O O . SER A 1 71 ? -12.514 2.362 6.139 1.00 96.44 71 SER A O 1
ATOM 582 N N . LYS A 1 72 ? -14.285 3.153 7.272 1.00 91.62 72 LYS A N 1
ATOM 583 C CA . LYS A 1 72 ? -13.617 4.378 7.747 1.00 91.62 72 LYS A CA 1
ATOM 584 C C . LYS A 1 72 ? -12.231 4.107 8.349 1.00 91.62 72 LYS A C 1
ATOM 586 O O . LYS A 1 72 ? -11.316 4.883 8.079 1.00 91.62 72 LYS A O 1
ATOM 591 N N . LEU A 1 73 ? -12.094 3.015 9.107 1.00 93.19 73 LEU A N 1
ATOM 592 C CA . LEU A 1 73 ? -10.888 2.637 9.853 1.00 93.19 73 LEU A CA 1
ATOM 593 C C . LEU A 1 73 ? -10.338 1.253 9.481 1.00 93.19 73 LEU A C 1
ATOM 595 O O . LEU A 1 73 ? -9.463 0.757 10.183 1.00 93.19 73 LEU A O 1
ATOM 599 N N . LYS A 1 74 ? -10.840 0.599 8.429 1.00 96.62 74 LYS A N 1
ATOM 600 C CA . LYS A 1 74 ? -10.408 -0.755 8.059 1.00 96.62 74 LYS A CA 1
ATOM 601 C C . LYS A 1 74 ? -9.855 -0.772 6.645 1.00 96.62 74 LYS A C 1
ATOM 603 O O . LYS A 1 74 ? -10.570 -0.452 5.696 1.00 96.62 74 LYS A O 1
ATOM 608 N N . TYR A 1 75 ? -8.611 -1.216 6.531 1.00 98.06 75 TYR A N 1
ATOM 609 C CA . TYR A 1 75 ? -7.925 -1.450 5.270 1.00 98.06 75 TYR A CA 1
ATOM 610 C C . TYR A 1 75 ? -7.590 -2.932 5.154 1.00 98.06 75 TYR A C 1
ATOM 612 O O . TYR A 1 75 ? -7.399 -3.617 6.158 1.00 98.06 75 TYR A O 1
ATOM 620 N N . ARG A 1 76 ? -7.561 -3.434 3.926 1.00 97.75 76 ARG A N 1
ATOM 621 C CA . ARG A 1 76 ? -7.041 -4.757 3.598 1.00 97.75 76 ARG A CA 1
ATOM 622 C C . ARG A 1 76 ? -5.865 -4.571 2.664 1.00 97.75 76 ARG A C 1
ATOM 624 O O . ARG A 1 76 ? -5.992 -3.873 1.661 1.00 97.75 76 ARG A O 1
ATOM 631 N N . ILE A 1 77 ? -4.763 -5.219 3.013 1.00 96.81 77 ILE A N 1
ATOM 632 C CA . ILE A 1 77 ? -3.529 -5.199 2.244 1.00 96.81 77 ILE A CA 1
ATOM 633 C C . ILE A 1 77 ? -3.236 -6.610 1.776 1.00 96.81 77 ILE A C 1
ATOM 635 O O . ILE A 1 77 ? -3.231 -7.546 2.574 1.00 96.81 77 ILE A O 1
ATOM 639 N N . THR A 1 78 ? -3.022 -6.760 0.477 1.00 96.19 78 THR A N 1
ATOM 640 C CA . THR A 1 78 ? -2.690 -8.040 -0.151 1.00 96.19 78 THR A CA 1
ATOM 641 C C . THR A 1 78 ? -1.496 -7.859 -1.074 1.00 96.19 78 THR A C 1
ATOM 643 O O . THR A 1 78 ? -1.376 -6.793 -1.676 1.00 96.19 78 THR A O 1
ATOM 646 N N . PRO A 1 79 ? -0.633 -8.872 -1.244 1.00 94.81 79 PRO A N 1
ATOM 647 C CA . PRO A 1 79 ? 0.384 -8.817 -2.288 1.00 94.81 79 PRO A CA 1
ATOM 648 C C . PRO A 1 79 ? -0.293 -8.684 -3.660 1.00 94.81 79 PRO A C 1
ATOM 650 O O . PRO A 1 79 ? -1.391 -9.208 -3.867 1.00 94.81 79 PRO A O 1
ATOM 653 N N . THR A 1 80 ? 0.346 -7.971 -4.583 1.00 93.50 80 THR A N 1
ATOM 654 C CA . THR A 1 80 ? -0.161 -7.782 -5.948 1.00 93.50 80 THR A CA 1
ATOM 655 C C . THR A 1 80 ? 0.966 -7.893 -6.971 1.00 93.50 80 THR A C 1
ATOM 657 O O . THR A 1 80 ? 2.146 -7.924 -6.619 1.00 93.50 80 THR A O 1
ATOM 660 N N . ILE A 1 81 ? 0.596 -7.979 -8.245 1.00 90.12 81 ILE A N 1
ATOM 661 C CA . ILE A 1 81 ? 1.513 -7.995 -9.386 1.00 90.12 81 ILE A CA 1
ATOM 662 C C . ILE A 1 81 ? 1.027 -6.921 -10.354 1.00 90.12 81 ILE A C 1
ATOM 664 O O . ILE A 1 81 ? -0.171 -6.817 -10.606 1.00 90.12 81 ILE A O 1
ATOM 668 N N . VAL A 1 82 ? 1.951 -6.144 -10.914 1.00 85.31 82 VAL A N 1
ATOM 669 C CA . VAL A 1 82 ? 1.646 -5.120 -11.919 1.00 85.31 82 VAL A CA 1
ATOM 670 C C . VAL A 1 82 ? 2.348 -5.452 -13.231 1.00 85.31 82 VAL A C 1
ATOM 672 O O . VAL A 1 82 ? 3.471 -5.958 -13.242 1.00 85.31 82 VAL A O 1
ATOM 675 N N . ILE A 1 83 ? 1.681 -5.181 -14.351 1.00 83.25 83 ILE A N 1
ATOM 676 C CA . ILE A 1 83 ? 2.254 -5.343 -15.690 1.00 83.25 83 ILE A CA 1
ATOM 677 C C . ILE A 1 83 ? 2.866 -4.005 -16.085 1.00 83.25 83 ILE A C 1
ATOM 679 O O . ILE A 1 83 ? 2.150 -3.015 -16.154 1.00 83.25 83 ILE A O 1
ATOM 683 N N . LEU A 1 84 ? 4.172 -3.966 -16.352 1.00 81.56 84 LEU A N 1
ATOM 684 C CA . LEU A 1 84 ? 4.846 -2.752 -16.812 1.00 81.56 84 LEU A CA 1
ATOM 685 C C . LEU A 1 84 ? 4.781 -2.649 -18.333 1.00 81.56 84 LEU A C 1
ATOM 687 O O . LEU A 1 84 ? 5.240 -3.545 -19.047 1.00 81.56 84 LEU A O 1
ATOM 691 N N . ASN A 1 85 ? 4.285 -1.520 -18.832 1.00 76.44 85 ASN A N 1
ATOM 692 C CA . ASN A 1 85 ? 4.322 -1.225 -20.256 1.00 76.44 85 ASN A CA 1
ATOM 693 C C . ASN A 1 85 ? 5.705 -0.682 -20.629 1.00 76.44 85 ASN A C 1
ATOM 695 O O . ASN A 1 85 ? 5.974 0.512 -20.541 1.00 76.44 85 ASN A O 1
ATOM 699 N N . LYS A 1 86 ? 6.606 -1.557 -21.088 1.00 72.50 86 LYS A N 1
ATOM 700 C CA . LYS A 1 86 ? 7.788 -1.111 -21.836 1.00 72.50 86 LYS A CA 1
ATOM 701 C C . LYS A 1 86 ? 7.357 -0.789 -23.263 1.00 72.50 86 LYS A C 1
ATOM 703 O O . LYS A 1 86 ? 7.283 -1.690 -24.097 1.00 72.50 86 LYS A O 1
ATOM 708 N N . GLN A 1 87 ? 7.116 0.485 -23.571 1.00 61.41 87 GLN A N 1
ATOM 709 C CA . GLN A 1 87 ? 7.141 0.911 -24.970 1.00 61.41 87 GLN A CA 1
ATOM 710 C C . GLN A 1 87 ? 8.557 0.647 -25.504 1.00 61.41 87 GLN A C 1
ATOM 712 O O . GLN A 1 87 ? 9.524 1.293 -25.100 1.00 61.41 87 GLN A O 1
ATOM 717 N N . ARG A 1 88 ? 8.706 -0.367 -26.364 1.00 57.22 88 ARG A N 1
ATOM 718 C CA . ARG A 1 88 ? 9.948 -0.602 -27.108 1.00 57.22 88 ARG A CA 1
ATOM 719 C C . ARG A 1 88 ? 10.154 0.584 -28.051 1.00 57.22 88 ARG A C 1
ATOM 721 O O . ARG A 1 88 ? 9.555 0.620 -29.112 1.00 57.22 88 ARG A O 1
ATOM 728 N N . GLY A 1 89 ? 10.994 1.526 -27.628 1.00 52.75 89 GLY A N 1
ATOM 729 C CA . GLY A 1 89 ? 11.649 2.521 -28.470 1.00 52.75 89 GLY A CA 1
ATOM 730 C C . GLY A 1 89 ? 10.726 3.449 -29.257 1.00 52.75 89 GLY A C 1
ATOM 731 O O . GLY A 1 89 ? 10.437 3.196 -30.421 1.00 52.75 89 GLY A O 1
ATOM 732 N N . ALA A 1 90 ? 10.489 4.645 -28.720 1.00 49.88 90 ALA A N 1
ATOM 733 C CA . ALA A 1 90 ? 10.560 5.845 -29.552 1.00 49.88 90 ALA A CA 1
ATOM 734 C C . ALA A 1 90 ? 12.043 6.137 -29.879 1.00 49.88 90 ALA A C 1
ATOM 736 O O . ALA A 1 90 ? 12.604 7.155 -29.501 1.00 49.88 90 ALA A O 1
ATOM 737 N N . LEU A 1 91 ? 12.702 5.179 -30.533 1.00 52.00 91 LEU A N 1
ATOM 738 C CA . LEU A 1 91 ? 13.821 5.448 -31.424 1.00 52.00 91 LEU A CA 1
ATOM 739 C C . LEU A 1 91 ? 13.211 5.377 -32.820 1.00 52.00 91 LEU A C 1
ATOM 741 O O . LEU A 1 91 ? 13.294 4.359 -33.502 1.00 52.00 91 LEU A O 1
ATOM 745 N N . GLN A 1 92 ? 12.504 6.435 -33.205 1.00 47.41 92 GLN A N 1
ATOM 746 C CA . GLN A 1 92 ? 12.162 6.661 -34.600 1.00 47.41 92 GLN A CA 1
ATOM 747 C C . GLN A 1 92 ? 12.781 7.984 -35.034 1.00 47.41 92 GLN A C 1
ATOM 749 O O . GLN A 1 92 ? 12.201 9.036 -34.800 1.00 47.41 92 GLN A O 1
ATOM 754 N N . LYS A 1 93 ? 13.937 7.812 -35.689 1.00 39.16 93 LYS A N 1
ATOM 755 C CA . LYS A 1 93 ? 14.646 8.694 -36.627 1.00 39.16 93 LYS A CA 1
ATOM 756 C C . LYS A 1 93 ? 15.231 9.996 -36.094 1.00 39.16 93 LYS A C 1
ATOM 758 O O . LYS A 1 93 ? 14.467 10.924 -35.774 1.00 39.16 93 LYS A O 1
#

Sequence (93 aa):
MKIEIGEKYDFEIERSDIENVREGSIIATYYNMGNPIYVELILNKSLANEIRKFFMHSNKKSALISITRISKLKYRITPTIVILNKQRGALQK

Organism: NCBI:txid507754